Protein AF-A0AAW9E9I0-F1 (afdb_monomer_lite)

Structure (mmCIF, N/CA/C/O backbone):
data_AF-A0AAW9E9I0-F1
#
_entry.id   AF-A0AAW9E9I0-F1
#
loop_
_atom_site.group_PDB
_atom_site.id
_atom_site.type_symbol
_atom_site.label_atom_id
_atom_site.label_alt_id
_atom_site.label_comp_id
_atom_site.label_asym_id
_atom_site.label_entity_id
_atom_site.label_seq_id
_atom_site.pdbx_PDB_ins_code
_atom_site.Cartn_x
_atom_site.Cartn_y
_atom_site.Cartn_z
_atom_site.occupancy
_atom_site.B_iso_or_equiv
_atom_site.auth_seq_id
_atom_site.auth_comp_id
_atom_site.auth_asym_id
_atom_site.auth_atom_id
_atom_site.pdbx_PDB_model_num
ATOM 1 N N . MET A 1 1 ? -17.984 15.115 25.524 1.00 42.94 1 MET A N 1
ATOM 2 C CA . MET A 1 1 ? -17.025 14.080 25.055 1.00 42.94 1 MET A CA 1
ATOM 3 C C . MET A 1 1 ? -17.701 13.099 24.080 1.00 42.94 1 MET A C 1
ATOM 5 O O . MET A 1 1 ? -17.823 11.923 24.383 1.00 42.94 1 MET A O 1
ATOM 9 N N . GLN A 1 2 ? -18.184 13.565 22.917 1.00 43.06 2 GLN A N 1
ATOM 10 C CA . GLN A 1 2 ? -19.038 12.760 22.011 1.00 43.06 2 GLN A CA 1
ATOM 11 C C . GLN A 1 2 ? -18.653 12.828 20.513 1.00 43.06 2 GLN A C 1
ATOM 13 O O . GLN A 1 2 ? -19.417 12.375 19.670 1.00 43.06 2 GLN A O 1
ATOM 18 N N . LYS A 1 3 ? -17.472 13.352 20.147 1.00 38.34 3 LYS A N 1
ATOM 19 C CA . LYS A 1 3 ? -17.121 13.638 18.736 1.00 38.34 3 LYS A CA 1
ATOM 20 C C . LYS A 1 3 ? -15.997 12.796 18.101 1.00 38.34 3 LYS A C 1
ATOM 22 O O . LYS A 1 3 ? -15.530 13.156 17.034 1.00 38.34 3 LYS A O 1
ATOM 27 N N . LEU A 1 4 ? -15.614 11.643 18.663 1.00 47.81 4 LEU A N 1
ATOM 28 C CA . LEU A 1 4 ? -14.710 10.683 17.986 1.00 47.81 4 LEU A CA 1
ATOM 29 C C . LEU A 1 4 ? -15.389 9.333 17.711 1.00 47.81 4 LEU A C 1
ATOM 31 O O . LEU A 1 4 ? -14.883 8.266 18.039 1.00 47.81 4 LEU A O 1
ATOM 35 N N . LYS A 1 5 ? -16.582 9.383 17.118 1.00 44.41 5 LYS A N 1
ATOM 36 C CA . LYS A 1 5 ? -17.330 8.197 16.670 1.00 44.41 5 LYS A CA 1
ATOM 37 C C . LYS A 1 5 ? -17.484 8.174 15.146 1.00 44.41 5 LYS A C 1
ATOM 39 O O . LYS A 1 5 ? -18.465 7.650 14.631 1.00 44.41 5 LYS A O 1
ATOM 44 N N . PHE A 1 6 ? -16.553 8.801 14.431 1.00 41.81 6 PHE A N 1
ATOM 45 C CA . PHE A 1 6 ? -16.601 8.887 12.979 1.00 41.81 6 PHE A CA 1
ATOM 46 C C . PHE A 1 6 ? -15.918 7.640 12.400 1.00 41.81 6 PHE A C 1
ATOM 48 O O . PHE A 1 6 ? -14.725 7.445 12.589 1.00 41.81 6 PHE A O 1
ATOM 55 N N . LEU A 1 7 ? -16.718 6.792 11.743 1.00 47.56 7 LEU A N 1
ATOM 56 C CA . LEU A 1 7 ? -16.306 5.682 10.869 1.00 47.56 7 LEU A CA 1
ATOM 57 C C . LEU A 1 7 ? -15.820 4.397 11.560 1.00 47.56 7 LEU A C 1
ATOM 59 O O . LEU A 1 7 ? -14.774 3.847 11.240 1.00 47.56 7 LEU A O 1
ATOM 63 N N . ARG A 1 8 ? -16.642 3.810 12.438 1.00 51.91 8 ARG A N 1
ATOM 64 C CA . ARG A 1 8 ? -16.478 2.388 12.797 1.00 51.91 8 ARG A CA 1
ATOM 65 C C . ARG A 1 8 ? -17.047 1.516 11.667 1.00 51.91 8 ARG A C 1
ATOM 67 O O . ARG A 1 8 ? -18.140 0.966 11.795 1.00 51.91 8 ARG A O 1
ATOM 74 N N . PHE A 1 9 ? -16.355 1.447 10.529 1.00 57.72 9 PHE A N 1
ATOM 75 C CA . PHE A 1 9 ? -16.701 0.495 9.472 1.00 57.72 9 PHE A CA 1
ATOM 76 C C . PHE A 1 9 ? -16.565 -0.941 9.997 1.00 57.72 9 PHE A C 1
ATOM 78 O O . PHE A 1 9 ? -15.760 -1.228 10.885 1.00 57.72 9 PHE A O 1
ATOM 85 N N . SER A 1 10 ? -17.372 -1.861 9.458 1.00 69.50 10 SER A N 1
ATOM 86 C CA . SER A 1 10 ? -17.182 -3.290 9.725 1.00 69.50 10 SER A CA 1
ATOM 87 C C . SER A 1 10 ? -15.761 -3.682 9.317 1.00 69.50 10 SER A C 1
ATOM 89 O O . SER A 1 10 ? -15.300 -3.261 8.254 1.00 69.50 10 SER A O 1
ATOM 91 N N . LYS A 1 11 ? -15.086 -4.501 10.135 1.00 70.06 11 LYS A N 1
ATOM 92 C CA . LYS A 1 11 ? -13.706 -4.970 9.893 1.00 70.06 11 LYS A CA 1
ATOM 93 C C . LYS A 1 11 ? -13.519 -5.523 8.478 1.00 70.06 11 LYS A C 1
ATOM 95 O O . LYS A 1 11 ? -12.464 -5.362 7.887 1.00 70.06 11 LYS A O 1
ATOM 100 N N . GLU A 1 12 ? -14.576 -6.119 7.935 1.00 78.31 12 GLU A N 1
ATOM 101 C CA . GLU A 1 12 ? -14.643 -6.637 6.570 1.00 78.31 12 GLU A CA 1
ATOM 102 C C . GLU A 1 12 ? -14.536 -5.557 5.488 1.00 78.31 12 GLU A C 1
ATOM 104 O O . GLU A 1 12 ? -13.805 -5.724 4.517 1.00 78.31 12 GLU A O 1
ATOM 109 N N . LYS A 1 13 ? -15.229 -4.427 5.663 1.00 82.00 13 LYS A N 1
ATOM 110 C CA . LYS A 1 13 ? -15.182 -3.311 4.708 1.00 82.00 13 LYS A CA 1
ATOM 111 C C . LYS A 1 13 ? -13.814 -2.636 4.727 1.00 82.00 13 LYS A C 1
ATOM 113 O O . LYS A 1 13 ? -13.299 -2.283 3.674 1.00 82.00 13 LYS A O 1
ATOM 118 N N . VAL A 1 14 ? -13.215 -2.512 5.914 1.00 79.25 14 VAL A N 1
ATOM 119 C CA . VAL A 1 14 ? -11.860 -1.970 6.081 1.00 79.25 14 VAL A CA 1
ATOM 120 C C . VAL A 1 14 ? -10.829 -2.899 5.443 1.00 79.25 14 VAL A C 1
ATOM 122 O O . VAL A 1 14 ? -10.009 -2.436 4.659 1.00 79.25 14 VAL A O 1
ATOM 125 N N . SER A 1 15 ? -10.898 -4.212 5.691 1.00 81.31 15 SER A N 1
ATOM 126 C CA . SER A 1 15 ? -9.963 -5.164 5.078 1.00 81.31 15 SER A CA 1
ATOM 127 C C . SER A 1 15 ? -10.083 -5.204 3.555 1.00 81.31 15 SER A C 1
ATOM 129 O O . SER A 1 15 ? -9.066 -5.298 2.879 1.00 81.31 15 SER A O 1
ATOM 131 N N . LEU A 1 16 ? -11.298 -5.096 3.006 1.00 84.62 16 LEU A N 1
ATOM 132 C CA . LEU A 1 16 ? -11.510 -5.043 1.557 1.00 84.62 16 LEU A CA 1
ATOM 133 C C . LEU A 1 16 ? -10.953 -3.745 0.959 1.00 84.62 16 LEU A C 1
ATOM 135 O O . LEU A 1 16 ? -10.247 -3.793 -0.044 1.00 84.62 16 LEU A O 1
ATOM 139 N N . PHE A 1 17 ? -11.195 -2.601 1.605 1.00 86.31 17 PHE A N 1
ATOM 140 C CA . PHE A 1 17 ? -10.640 -1.320 1.168 1.00 86.31 17 PHE A CA 1
ATOM 141 C C . PHE A 1 17 ? -9.105 -1.326 1.172 1.00 86.31 17 PHE A C 1
ATOM 143 O O . PHE A 1 17 ? -8.495 -0.962 0.169 1.00 86.31 17 PHE A O 1
ATOM 150 N N . LEU A 1 18 ? -8.474 -1.797 2.257 1.00 83.38 18 LEU A N 1
ATOM 151 C CA . LEU A 1 18 ? -7.014 -1.910 2.318 1.00 83.38 18 LEU A CA 1
ATOM 152 C C . LEU A 1 18 ? -6.463 -2.905 1.293 1.00 83.38 18 LEU A C 1
ATOM 154 O O . LEU A 1 18 ? -5.420 -2.634 0.711 1.00 83.38 18 LEU A O 1
ATOM 158 N N . ALA A 1 19 ? -7.146 -4.024 1.048 1.00 85.75 19 ALA A N 1
ATOM 159 C CA . ALA A 1 19 ? -6.712 -5.003 0.055 1.00 85.75 19 ALA A CA 1
ATOM 160 C C . ALA A 1 19 ? -6.726 -4.431 -1.366 1.00 85.75 19 ALA A C 1
ATOM 162 O O . ALA A 1 19 ? -5.776 -4.629 -2.115 1.00 85.75 19 ALA A O 1
ATOM 163 N N . VAL A 1 20 ? -7.757 -3.666 -1.732 1.00 87.00 20 VAL A N 1
ATOM 164 C CA . VAL A 1 20 ? -7.796 -2.978 -3.032 1.00 87.00 20 VAL A CA 1
ATOM 165 C C . VAL A 1 20 ? -6.739 -1.874 -3.091 1.00 87.00 20 VAL A C 1
ATOM 167 O O . VAL A 1 20 ? -6.052 -1.731 -4.098 1.00 87.00 20 VAL A O 1
ATOM 170 N N . TYR A 1 21 ? -6.555 -1.115 -2.011 1.00 85.75 21 TYR A N 1
ATOM 171 C CA . TYR A 1 21 ? -5.576 -0.031 -1.975 1.00 85.75 21 TYR A CA 1
ATOM 172 C C . TYR A 1 21 ? -4.127 -0.534 -2.087 1.00 85.75 21 TYR A C 1
ATOM 174 O O . TYR A 1 21 ? -3.352 -0.047 -2.908 1.00 85.75 21 TYR A O 1
ATOM 182 N N . ILE A 1 22 ? -3.765 -1.545 -1.297 1.00 84.94 22 ILE A N 1
ATOM 183 C CA . ILE A 1 22 ? -2.431 -2.152 -1.322 1.00 84.94 22 ILE A CA 1
ATOM 184 C C . ILE A 1 22 ? -2.258 -2.995 -2.584 1.00 84.94 22 ILE A C 1
ATOM 186 O O . ILE A 1 22 ? -1.271 -2.847 -3.300 1.00 84.94 22 ILE A O 1
ATOM 190 N N . GLY A 1 23 ? -3.221 -3.865 -2.878 1.00 81.00 23 GLY A N 1
ATOM 191 C CA . GLY A 1 23 ? -3.145 -4.815 -3.982 1.00 81.00 23 GLY A CA 1
ATOM 192 C C . GLY A 1 23 ? -3.200 -4.169 -5.363 1.00 81.00 23 GLY A C 1
ATOM 193 O O . GLY A 1 23 ? -2.567 -4.686 -6.268 1.00 81.00 23 GLY A O 1
ATOM 194 N N . LEU A 1 24 ? -3.901 -3.045 -5.541 1.00 83.62 24 LEU A N 1
ATOM 195 C CA . LEU A 1 24 ? -4.025 -2.387 -6.847 1.00 83.62 24 LEU A CA 1
ATOM 196 C C . LEU A 1 24 ? -3.201 -1.100 -6.912 1.00 83.62 24 LEU A C 1
ATOM 198 O O . LEU A 1 24 ? -2.300 -0.989 -7.736 1.00 83.62 24 LEU A O 1
ATOM 202 N N . PHE A 1 25 ? -3.496 -0.129 -6.044 1.00 82.31 25 PHE A N 1
ATOM 203 C CA . PHE A 1 25 ? -2.929 1.221 -6.151 1.00 82.31 25 PHE A CA 1
ATOM 204 C C . PHE A 1 25 ? -1.426 1.252 -5.869 1.00 82.31 25 PHE A C 1
ATOM 206 O O . PHE A 1 25 ? -0.661 1.796 -6.660 1.00 82.31 25 PHE A O 1
ATOM 213 N N . LEU A 1 26 ? -0.993 0.650 -4.759 1.00 81.19 26 LEU A N 1
ATOM 214 C CA . LEU A 1 26 ? 0.415 0.679 -4.347 1.00 81.19 26 LEU A CA 1
ATOM 215 C C . LEU A 1 26 ? 1.317 -0.192 -5.231 1.00 81.19 26 LEU A C 1
ATOM 217 O O . LEU A 1 26 ? 2.490 0.132 -5.413 1.00 81.19 26 LEU A O 1
ATOM 221 N N . ASN A 1 27 ? 0.767 -1.264 -5.802 1.00 83.94 27 ASN A N 1
ATOM 222 C CA . ASN A 1 27 ? 1.488 -2.184 -6.683 1.00 83.94 27 ASN A CA 1
ATOM 223 C C . ASN A 1 27 ? 1.388 -1.822 -8.173 1.00 83.94 27 ASN A C 1
ATOM 225 O O . ASN A 1 27 ? 1.960 -2.525 -9.004 1.00 83.94 27 ASN A O 1
ATOM 229 N N . LEU A 1 28 ? 0.730 -0.714 -8.533 1.00 80.88 28 LEU A N 1
ATOM 230 C CA . LEU A 1 28 ? 0.541 -0.324 -9.932 1.00 80.88 28 LEU A CA 1
ATOM 231 C C . LEU A 1 28 ? 1.870 -0.199 -10.693 1.00 80.88 28 LEU A C 1
ATOM 233 O O . LEU A 1 28 ? 1.983 -0.674 -11.821 1.00 80.88 28 LEU A O 1
ATOM 237 N N . SER A 1 29 ? 2.893 0.366 -10.047 1.00 78.94 29 SER A N 1
ATOM 238 C CA . SER A 1 29 ? 4.229 0.499 -10.638 1.00 78.94 29 SER A CA 1
ATOM 239 C C . SER A 1 29 ? 4.880 -0.849 -10.951 1.00 78.94 29 SER A C 1
ATOM 241 O O . SER A 1 29 ? 5.592 -0.970 -11.943 1.00 78.94 29 SER A O 1
ATOM 243 N N . VAL A 1 30 ? 4.609 -1.883 -10.147 1.00 80.31 30 VAL A N 1
ATOM 244 C CA . VAL A 1 30 ? 5.121 -3.240 -10.390 1.00 80.31 30 VAL A CA 1
ATOM 245 C C . VAL A 1 30 ? 4.479 -3.827 -11.645 1.00 80.31 30 VAL A C 1
ATOM 247 O O . VAL A 1 30 ? 5.169 -4.446 -12.450 1.00 80.31 30 VAL A O 1
ATOM 250 N N . TYR A 1 31 ? 3.175 -3.612 -11.839 1.00 81.75 31 TYR A N 1
ATOM 251 C CA . TYR A 1 31 ? 2.463 -4.108 -13.020 1.00 81.75 31 TYR A CA 1
ATOM 252 C C . TYR A 1 31 ? 2.934 -3.423 -14.300 1.00 81.75 31 TYR A C 1
ATOM 254 O O . TYR A 1 31 ? 3.117 -4.091 -15.314 1.00 81.75 31 TYR A O 1
ATOM 262 N N . ILE A 1 32 ? 3.186 -2.113 -14.239 1.00 78.88 32 ILE A N 1
ATOM 263 C CA . ILE A 1 32 ? 3.719 -1.350 -15.373 1.00 78.88 32 ILE A CA 1
ATOM 264 C C . ILE A 1 32 ? 5.149 -1.796 -15.694 1.00 78.88 32 ILE A C 1
ATOM 266 O O . ILE A 1 32 ? 5.445 -2.060 -16.853 1.00 78.88 32 ILE A O 1
ATOM 270 N N . GLY A 1 33 ? 6.011 -1.954 -14.684 1.00 72.50 33 GLY A N 1
ATOM 271 C CA . GLY A 1 33 ? 7.391 -2.409 -14.888 1.00 72.50 33 GLY A CA 1
ATOM 272 C C . GLY A 1 33 ? 7.503 -3.851 -15.396 1.00 72.50 33 GLY A C 1
ATOM 273 O O . GLY A 1 33 ? 8.502 -4.219 -16.007 1.00 72.50 33 GLY A O 1
ATOM 274 N N . ARG A 1 34 ? 6.477 -4.680 -15.170 1.00 73.19 34 ARG A N 1
ATOM 275 C CA . ARG A 1 34 ? 6.414 -6.061 -15.677 1.00 73.19 34 ARG A CA 1
ATOM 276 C C . ARG A 1 34 ? 5.809 -6.170 -17.073 1.00 73.19 34 ARG A C 1
ATOM 278 O O . ARG A 1 34 ? 6.057 -7.174 -17.744 1.00 73.19 34 ARG A O 1
ATOM 285 N N . TYR A 1 35 ? 5.067 -5.157 -17.515 1.00 67.06 35 TYR A N 1
ATOM 286 C CA . TYR A 1 35 ? 4.499 -5.089 -18.857 1.00 67.06 35 TYR A CA 1
ATOM 287 C C . TYR A 1 35 ? 5.634 -5.061 -19.896 1.00 67.06 35 TYR A C 1
ATOM 289 O O . TYR A 1 35 ? 6.438 -4.133 -19.926 1.00 67.06 35 TYR A O 1
ATOM 297 N N . GLY A 1 36 ? 5.735 -6.098 -20.726 1.00 63.47 36 GLY A N 1
ATOM 298 C CA . GLY A 1 36 ? 6.770 -6.281 -21.747 1.00 63.47 36 GLY A CA 1
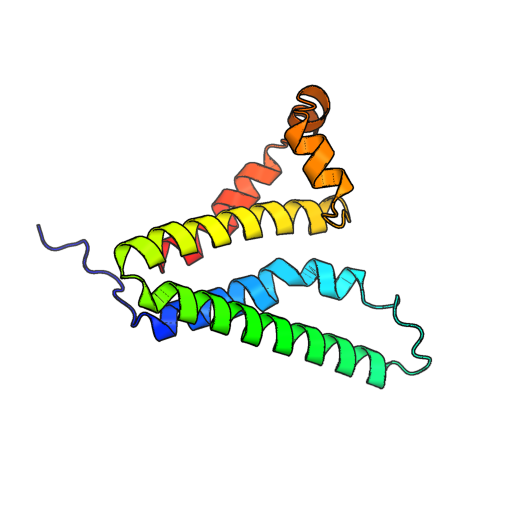ATOM 299 C C . GLY A 1 36 ? 7.907 -7.241 -21.371 1.00 63.47 36 GLY A C 1
ATOM 300 O O . GLY A 1 36 ? 8.756 -7.525 -22.213 1.00 63.47 36 GLY A O 1
ATOM 301 N N . THR A 1 37 ? 7.950 -7.761 -20.137 1.00 66.56 37 THR A N 1
ATOM 302 C CA . THR A 1 37 ? 8.984 -8.735 -19.707 1.00 66.56 37 THR A CA 1
ATOM 303 C C . THR A 1 37 ? 8.563 -10.192 -19.888 1.00 66.56 37 THR A C 1
ATOM 305 O O . THR A 1 37 ? 9.391 -11.103 -19.811 1.00 66.56 37 THR A O 1
ATOM 308 N N . GLN A 1 38 ? 7.276 -10.440 -20.127 1.00 61.31 38 GLN A N 1
ATOM 309 C CA . GLN A 1 38 ? 6.758 -11.784 -20.343 1.00 61.31 38 GLN A CA 1
ATOM 310 C C . GLN A 1 38 ? 6.910 -12.144 -21.818 1.00 61.31 38 GLN A C 1
ATOM 312 O O . GLN A 1 38 ? 6.350 -11.474 -22.677 1.00 61.31 38 GLN A O 1
ATOM 317 N N . ASN A 1 39 ? 7.658 -13.220 -22.100 1.00 57.25 39 ASN A N 1
ATOM 318 C CA . ASN A 1 39 ? 7.926 -13.797 -23.431 1.00 57.25 39 ASN A CA 1
ATOM 319 C C . ASN A 1 39 ? 6.660 -14.380 -24.103 1.00 57.25 39 ASN A C 1
ATOM 321 O O . ASN A 1 39 ? 6.647 -15.504 -24.607 1.00 57.25 39 ASN A O 1
ATOM 325 N N . SER A 1 40 ? 5.569 -13.626 -24.095 1.00 60.12 40 SER A N 1
ATOM 326 C CA . SER A 1 40 ? 4.313 -13.939 -24.755 1.00 60.12 40 SER A CA 1
ATOM 327 C C . SER A 1 40 ? 4.297 -13.156 -26.062 1.00 60.12 40 SER A C 1
ATOM 329 O O . SER A 1 40 ? 4.160 -11.942 -26.058 1.00 60.12 40 SER A O 1
ATOM 331 N N . HIS A 1 41 ? 4.381 -13.831 -27.209 1.00 62.62 41 HIS A N 1
ATOM 332 C CA . HIS A 1 41 ? 4.272 -13.178 -28.525 1.00 62.62 41 HIS A CA 1
ATOM 333 C C . HIS A 1 41 ? 2.892 -12.535 -28.793 1.00 62.62 41 HIS A C 1
ATOM 335 O O . HIS A 1 41 ? 2.691 -11.922 -29.838 1.00 62.62 41 HIS A O 1
ATOM 341 N N . ASN A 1 42 ? 1.929 -12.693 -27.877 1.00 74.88 42 ASN A N 1
ATOM 342 C CA . ASN A 1 42 ? 0.554 -12.238 -28.024 1.00 74.88 42 ASN A CA 1
ATOM 343 C C . ASN A 1 42 ? 0.170 -11.273 -26.891 1.00 74.88 42 ASN A C 1
ATOM 345 O O . ASN A 1 42 ? 0.076 -11.678 -25.729 1.00 74.88 42 ASN A O 1
ATOM 349 N N . SER A 1 43 ? -0.123 -10.023 -27.253 1.00 75.06 43 SER A N 1
ATOM 350 C CA . SER A 1 43 ? -0.471 -8.935 -26.327 1.00 75.06 43 SER A CA 1
ATOM 351 C C . SER A 1 43 ? -1.724 -9.217 -25.490 1.00 75.06 43 SER A C 1
ATOM 353 O O . SER A 1 43 ? -1.833 -8.773 -24.348 1.00 75.06 43 SER A O 1
ATOM 355 N N . LEU A 1 44 ? -2.667 -10.005 -26.018 1.00 78.31 44 LEU A N 1
ATOM 356 C CA . LEU A 1 44 ? -3.885 -10.367 -25.288 1.00 78.31 44 LEU A CA 1
ATOM 357 C C . LEU A 1 44 ? 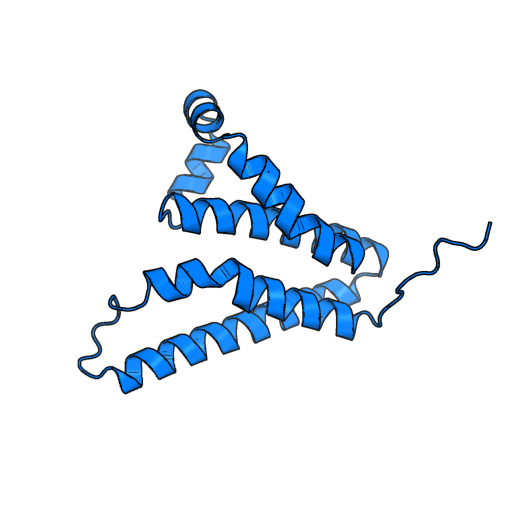-3.589 -11.274 -24.087 1.00 78.31 44 LEU A C 1
ATOM 359 O O . LEU A 1 44 ? -4.160 -11.082 -23.015 1.00 78.31 44 LEU A O 1
ATOM 363 N N . ILE A 1 45 ? -2.672 -12.231 -24.247 1.00 80.81 45 ILE A N 1
ATOM 364 C CA . ILE A 1 45 ? -2.316 -13.192 -23.193 1.00 80.81 45 ILE A CA 1
ATOM 365 C C . ILE A 1 45 ? -1.543 -12.488 -22.074 1.00 80.81 45 ILE A C 1
ATOM 367 O O . ILE A 1 45 ? -1.791 -12.752 -20.901 1.00 80.81 45 ILE A O 1
ATOM 371 N N . GLU A 1 46 ? -0.674 -11.544 -22.430 1.00 79.75 46 GLU A N 1
ATOM 372 C CA . GLU A 1 46 ? 0.068 -10.728 -21.469 1.00 79.75 46 GLU A CA 1
ATOM 373 C C . GLU A 1 46 ? -0.869 -9.857 -20.616 1.00 79.75 46 GLU A C 1
ATOM 375 O O . GLU A 1 46 ? -0.770 -9.840 -19.389 1.00 79.75 46 GLU A O 1
ATOM 380 N N . SER A 1 47 ? -1.867 -9.219 -21.239 1.00 79.12 47 SER A N 1
ATOM 381 C CA . SER A 1 47 ? -2.855 -8.425 -20.496 1.00 79.12 47 SER A CA 1
ATOM 382 C C . SER A 1 47 ? -3.697 -9.271 -19.526 1.00 79.12 47 SER A C 1
ATOM 384 O O . SER A 1 47 ? -3.955 -8.853 -18.396 1.00 79.12 47 SER A O 1
ATOM 386 N N . LEU A 1 48 ? -4.077 -10.491 -19.929 1.00 84.56 48 LEU A N 1
ATOM 387 C CA . LEU A 1 48 ? -4.776 -11.458 -19.078 1.00 84.56 48 LEU A CA 1
ATOM 388 C C . LEU A 1 48 ? -3.905 -11.934 -17.913 1.00 84.56 48 LEU A C 1
ATOM 390 O O . LEU A 1 48 ? -4.413 -12.089 -16.803 1.00 84.56 48 LEU A O 1
ATOM 394 N N . TYR A 1 49 ? -2.607 -12.138 -18.145 1.00 84.62 49 TYR A N 1
ATOM 395 C CA . TYR A 1 49 ? -1.674 -12.520 -17.091 1.00 84.62 49 TYR A CA 1
ATOM 396 C C . TYR A 1 49 ? -1.577 -11.429 -16.022 1.00 84.62 49 TYR A C 1
ATOM 398 O O . TYR A 1 49 ? -1.725 -11.715 -14.834 1.00 84.62 49 TYR A O 1
ATOM 406 N N . ILE A 1 50 ? -1.406 -10.171 -16.436 1.00 84.56 50 ILE A N 1
ATOM 407 C CA . ILE A 1 50 ? -1.307 -9.032 -15.513 1.00 84.56 50 ILE A CA 1
ATOM 408 C C . ILE A 1 50 ? -2.617 -8.842 -14.741 1.00 84.56 50 ILE A C 1
ATOM 410 O O . ILE A 1 50 ? -2.590 -8.641 -13.527 1.00 84.56 50 ILE A O 1
ATOM 414 N N . LEU A 1 51 ? -3.773 -8.978 -15.399 1.00 87.31 51 LEU A N 1
ATOM 415 C CA . LEU A 1 51 ? -5.072 -8.962 -14.714 1.00 87.31 51 LEU A CA 1
ATOM 416 C C . LEU A 1 51 ? -5.192 -10.087 -13.678 1.00 87.31 51 LEU A C 1
ATOM 418 O O . LEU A 1 51 ? -5.701 -9.858 -12.578 1.00 87.31 51 LEU A O 1
ATOM 422 N N . GLY A 1 52 ? -4.699 -11.284 -14.004 1.00 87.75 52 GLY A N 1
ATOM 423 C CA . GLY A 1 52 ? -4.603 -12.396 -13.062 1.00 87.75 52 GLY A CA 1
ATOM 424 C C . GLY A 1 52 ? -3.712 -12.063 -11.864 1.00 87.75 52 GLY A C 1
ATOM 425 O O . GLY A 1 52 ? -4.114 -12.285 -10.724 1.00 87.75 52 GLY A O 1
ATOM 426 N N . GLU A 1 53 ? -2.543 -11.467 -12.097 1.00 86.94 53 GLU A N 1
ATOM 427 C CA . GLU A 1 53 ? -1.606 -11.052 -11.046 1.00 86.94 53 GLU A CA 1
ATOM 428 C C . GLU A 1 53 ? -2.224 -9.993 -10.116 1.00 86.94 53 GLU A C 1
ATOM 430 O O . GLU A 1 53 ? -2.106 -10.099 -8.892 1.00 86.94 53 GLU A O 1
ATOM 435 N N . VAL A 1 54 ? -2.953 -9.016 -10.663 1.00 89.38 54 VAL A N 1
ATOM 436 C CA . VAL A 1 54 ? -3.710 -8.021 -9.881 1.00 89.38 54 VAL A CA 1
ATOM 437 C C . VAL A 1 54 ? -4.784 -8.705 -9.029 1.00 89.38 54 VAL A C 1
ATOM 439 O O . VAL A 1 54 ? -4.873 -8.458 -7.824 1.00 89.38 54 VAL A O 1
ATOM 442 N N . ALA A 1 55 ? -5.584 -9.596 -9.622 1.00 89.31 55 ALA A N 1
ATOM 443 C CA . ALA A 1 55 ? -6.658 -10.293 -8.914 1.00 89.31 55 ALA A CA 1
ATOM 444 C C . ALA A 1 55 ? -6.122 -11.174 -7.773 1.00 89.31 55 ALA A C 1
ATOM 446 O O . ALA A 1 55 ? -6.661 -11.145 -6.663 1.00 89.31 55 ALA A O 1
ATOM 447 N N . VAL A 1 56 ? -5.032 -11.907 -8.021 1.00 90.81 56 VAL A N 1
ATOM 448 C CA . VAL A 1 56 ? -4.356 -12.730 -7.010 1.00 90.81 56 VAL A CA 1
ATOM 449 C C . VAL A 1 56 ? -3.804 -11.858 -5.886 1.00 90.81 56 VAL A C 1
ATOM 451 O O . VAL A 1 56 ? -4.014 -12.184 -4.719 1.00 90.81 56 VAL A O 1
ATOM 454 N N . ASN A 1 57 ? -3.174 -10.724 -6.198 1.00 90.19 57 ASN A N 1
ATOM 455 C CA . ASN A 1 57 ? -2.638 -9.817 -5.181 1.00 90.19 57 ASN A CA 1
ATOM 456 C C . ASN A 1 57 ? -3.734 -9.209 -4.294 1.00 90.19 57 ASN A C 1
ATOM 458 O O . ASN A 1 57 ? -3.589 -9.173 -3.068 1.00 90.19 57 ASN A O 1
ATOM 462 N N . ILE A 1 58 ? -4.862 -8.784 -4.870 1.00 89.56 58 ILE A N 1
ATOM 463 C CA . ILE A 1 58 ? -6.008 -8.279 -4.095 1.00 89.56 58 ILE A CA 1
ATOM 464 C C . ILE A 1 58 ? -6.599 -9.394 -3.218 1.00 89.56 58 ILE A C 1
ATOM 466 O O . ILE A 1 58 ? -6.846 -9.185 -2.029 1.00 89.56 58 ILE A O 1
ATOM 470 N N . ALA A 1 59 ? -6.795 -10.596 -3.768 1.00 88.75 59 ALA A N 1
ATOM 471 C CA . ALA A 1 59 ? -7.339 -11.724 -3.013 1.00 88.75 59 ALA A CA 1
ATOM 472 C C . ALA A 1 59 ? -6.408 -12.152 -1.866 1.00 88.75 59 ALA A C 1
ATOM 474 O O . ALA A 1 59 ? -6.863 -12.391 -0.746 1.00 88.75 59 ALA A O 1
ATOM 475 N N . PHE A 1 60 ? -5.101 -12.199 -2.124 1.00 91.38 60 PHE A N 1
ATOM 476 C CA . PHE A 1 60 ? -4.092 -12.585 -1.145 1.00 91.38 60 PHE A CA 1
ATOM 477 C C . PHE A 1 60 ? -3.957 -11.553 -0.021 1.00 91.38 60 PHE A C 1
ATOM 479 O O . PHE A 1 60 ? -3.974 -11.914 1.157 1.00 91.38 60 PHE A O 1
ATOM 486 N N . THR A 1 61 ? -3.907 -10.260 -0.354 1.00 89.56 61 THR A N 1
ATOM 487 C CA . THR A 1 61 ? -3.875 -9.185 0.654 1.00 89.56 61 THR A CA 1
ATOM 488 C C . THR A 1 61 ? -5.147 -9.165 1.502 1.00 89.56 61 THR A C 1
ATOM 490 O O . THR A 1 61 ? -5.063 -9.048 2.728 1.00 89.56 61 THR A O 1
ATOM 493 N N . PHE A 1 62 ? -6.322 -9.370 0.896 1.00 89.00 62 PHE A N 1
ATOM 494 C CA . PHE A 1 62 ? -7.579 -9.517 1.633 1.00 89.00 62 PHE A CA 1
ATOM 495 C C . PHE A 1 62 ? -7.547 -10.715 2.585 1.00 89.00 62 PHE A C 1
ATOM 497 O O . PHE A 1 62 ? -7.916 -10.583 3.755 1.00 89.00 62 PHE A O 1
ATOM 504 N N . PHE A 1 63 ? -7.076 -11.867 2.108 1.00 89.88 63 PHE A N 1
ATOM 505 C CA . PHE A 1 63 ? -6.956 -13.081 2.908 1.00 89.88 63 PHE A CA 1
ATOM 506 C C . PHE A 1 63 ? -6.037 -12.880 4.123 1.00 89.88 63 PHE A C 1
ATOM 508 O O . PHE A 1 63 ? -6.435 -13.194 5.247 1.00 89.88 63 PHE A O 1
ATOM 515 N N . LEU A 1 64 ? -4.859 -12.275 3.937 1.00 89.31 64 LEU A N 1
ATOM 516 C CA . LEU A 1 64 ? -3.929 -11.975 5.032 1.00 89.31 64 LEU A CA 1
ATOM 517 C C . LEU A 1 64 ? -4.533 -11.015 6.064 1.00 89.31 64 LEU A C 1
ATOM 519 O O . LEU A 1 64 ? -4.500 -11.290 7.266 1.00 89.31 64 LEU A O 1
ATOM 523 N N . LEU A 1 65 ? -5.142 -9.914 5.614 1.00 87.06 65 LEU A N 1
ATOM 524 C CA . LEU A 1 65 ? -5.808 -8.964 6.512 1.00 87.06 65 LEU A CA 1
ATOM 525 C C . LEU A 1 65 ? -6.965 -9.625 7.269 1.00 87.06 65 LEU A C 1
ATOM 527 O O . LEU A 1 65 ? -7.194 -9.328 8.446 1.00 87.06 65 LEU A O 1
ATOM 531 N N . ARG A 1 66 ? -7.676 -10.558 6.627 1.00 85.62 66 ARG A N 1
ATOM 532 C CA . ARG A 1 66 ? -8.754 -11.311 7.265 1.00 85.62 66 ARG A CA 1
ATOM 533 C C . ARG A 1 66 ? -8.232 -12.258 8.339 1.00 85.62 66 ARG A C 1
ATOM 535 O O . ARG A 1 66 ? -8.835 -12.303 9.409 1.00 85.62 66 ARG A O 1
ATOM 542 N N . LEU A 1 67 ? -7.114 -12.946 8.100 1.00 87.19 67 LEU A N 1
ATOM 543 C CA . LEU A 1 67 ? -6.452 -13.768 9.118 1.00 87.19 67 LEU A CA 1
ATOM 544 C C . LEU A 1 67 ? -6.059 -12.928 10.342 1.00 87.19 67 LEU A C 1
ATOM 546 O O . LEU A 1 67 ? -6.390 -13.283 11.473 1.00 87.19 67 LEU A O 1
ATOM 550 N N . ILE A 1 68 ? -5.450 -11.761 10.120 1.00 85.69 68 ILE A N 1
ATOM 551 C CA . ILE A 1 68 ? -5.042 -10.843 11.197 1.00 85.69 68 ILE A CA 1
ATOM 552 C C . ILE A 1 68 ? -6.261 -10.319 11.974 1.00 85.69 68 ILE A C 1
ATOM 554 O O . ILE A 1 68 ? -6.208 -10.151 13.196 1.00 85.69 68 ILE A O 1
ATOM 558 N N . SER A 1 69 ? -7.395 -10.112 11.296 1.00 81.94 69 SER A N 1
ATOM 559 C CA . SER A 1 69 ? -8.637 -9.640 11.918 1.00 81.94 69 SER A CA 1
ATOM 560 C C . SER A 1 69 ? -9.202 -10.594 12.987 1.00 81.94 69 SER A C 1
ATOM 562 O O . SER A 1 69 ? -10.014 -10.143 13.809 1.00 81.94 69 SER A O 1
ATOM 564 N N . PHE A 1 70 ? -8.813 -11.875 13.005 1.00 82.06 70 PHE A N 1
ATOM 565 C CA . PHE A 1 70 ? -9.236 -12.827 14.041 1.00 82.06 70 PHE A CA 1
ATOM 566 C C . PHE A 1 70 ? -8.518 -12.620 15.380 1.00 82.06 70 PHE A C 1
ATOM 568 O O . PHE A 1 70 ? -9.088 -12.932 16.421 1.00 82.06 70 PHE A O 1
ATOM 575 N N . CYS A 1 71 ? -7.319 -12.028 15.383 1.00 80.69 71 CYS A N 1
ATOM 576 C CA . CYS A 1 71 ? -6.495 -11.895 16.588 1.00 80.69 71 CYS A CA 1
ATOM 577 C C . CYS A 1 71 ? -6.999 -10.814 17.571 1.00 80.69 71 CYS A C 1
ATOM 579 O O . CYS A 1 71 ? -6.570 -10.761 18.719 1.00 80.69 71 CYS A O 1
ATOM 581 N N . GLY A 1 72 ? -7.910 -9.936 17.132 1.00 80.31 72 GLY A N 1
ATOM 582 C CA . GLY A 1 72 ? -8.508 -8.878 17.952 1.00 80.31 72 GLY A CA 1
ATOM 583 C C . GLY A 1 72 ? -8.581 -7.529 17.233 1.00 80.31 72 GLY A C 1
ATOM 584 O O . GLY A 1 72 ? -7.920 -7.305 16.224 1.00 80.31 72 GLY A O 1
ATOM 585 N N . THR A 1 73 ? -9.405 -6.600 17.733 1.00 77.56 73 THR A N 1
ATOM 586 C CA . THR A 1 73 ? -9.577 -5.269 17.109 1.00 77.56 73 THR A CA 1
ATOM 587 C C . THR A 1 73 ? -8.320 -4.415 17.199 1.00 77.56 73 THR A C 1
ATOM 589 O O . THR A 1 73 ? -7.943 -3.801 16.213 1.00 77.56 73 THR A O 1
ATOM 592 N N . LEU A 1 74 ? -7.684 -4.350 18.372 1.00 78.44 74 LEU A N 1
ATOM 593 C CA . LEU A 1 74 ? -6.547 -3.456 18.604 1.00 78.44 74 LEU A CA 1
ATOM 594 C C . LEU A 1 74 ? -5.289 -3.959 17.887 1.00 78.44 74 LEU A C 1
ATOM 596 O O . LEU A 1 74 ? -4.613 -3.180 17.224 1.00 78.44 74 LEU A O 1
ATOM 600 N N . PHE A 1 75 ? -5.052 -5.272 17.936 1.00 82.25 75 PHE A N 1
ATOM 601 C CA . PHE A 1 75 ? -3.984 -5.921 17.180 1.00 82.25 75 PHE A CA 1
ATOM 602 C C . PHE A 1 75 ? -4.147 -5.705 15.671 1.00 82.25 75 PHE A C 1
ATOM 604 O O . PHE A 1 75 ? -3.204 -5.282 15.011 1.00 82.25 75 PHE A O 1
ATOM 611 N N . PHE A 1 76 ? -5.363 -5.895 15.140 1.00 84.44 76 PHE A N 1
ATOM 612 C CA . PHE A 1 76 ? -5.645 -5.640 13.729 1.00 84.44 76 PHE A CA 1
ATOM 613 C C . PHE A 1 76 ? -5.311 -4.205 13.320 1.00 84.44 76 PHE A C 1
ATOM 615 O O . PHE A 1 76 ? -4.660 -4.020 12.300 1.00 84.44 76 PHE A O 1
ATOM 622 N N . LYS A 1 77 ? -5.696 -3.199 14.119 1.00 82.12 77 LYS A N 1
ATOM 623 C CA . LYS A 1 77 ? -5.386 -1.794 13.811 1.00 82.12 77 LYS A CA 1
ATOM 624 C C . LYS A 1 77 ? -3.884 -1.546 13.719 1.00 82.12 77 LYS A C 1
ATOM 626 O O . LYS A 1 77 ? -3.423 -1.020 12.715 1.00 82.12 77 LYS A O 1
ATOM 631 N N . ILE A 1 78 ? -3.131 -1.956 14.742 1.00 85.31 78 ILE A N 1
ATOM 632 C CA . ILE A 1 78 ? -1.681 -1.727 14.801 1.00 85.31 78 ILE A CA 1
ATOM 633 C C . ILE A 1 78 ? -0.987 -2.402 13.616 1.00 85.31 78 ILE A C 1
ATOM 635 O O . ILE A 1 78 ? -0.210 -1.766 12.908 1.00 85.31 78 ILE A O 1
ATOM 639 N N . VAL A 1 79 ? -1.302 -3.675 13.371 1.00 86.50 79 VAL A N 1
ATOM 640 C CA . VAL A 1 79 ? -0.667 -4.447 12.301 1.00 86.50 79 VAL A CA 1
ATOM 641 C C . VAL A 1 79 ? -1.078 -3.929 10.922 1.00 86.50 79 VAL A C 1
ATOM 643 O O . VAL A 1 79 ? -0.220 -3.787 10.057 1.00 86.50 79 VAL A O 1
ATOM 646 N N . ALA A 1 80 ? -2.350 -3.586 10.708 1.00 85.31 80 ALA A N 1
ATOM 647 C CA . ALA A 1 80 ? -2.814 -3.038 9.435 1.00 85.31 80 ALA A CA 1
ATOM 648 C C . ALA A 1 80 ? -2.163 -1.682 9.125 1.00 85.31 80 ALA A C 1
ATOM 650 O O . ALA A 1 80 ? -1.689 -1.489 8.007 1.00 85.31 80 ALA A O 1
ATOM 651 N N . SER A 1 81 ? -2.072 -0.773 10.103 1.00 85.06 81 SER A N 1
ATOM 652 C CA . SER A 1 81 ? -1.356 0.499 9.933 1.00 85.06 81 SER A CA 1
ATOM 653 C C . SER A 1 81 ? 0.130 0.283 9.641 1.00 85.06 81 SER A C 1
ATOM 655 O O . SER A 1 81 ? 0.695 0.978 8.800 1.00 85.06 81 SER A O 1
ATOM 657 N N . PHE A 1 82 ? 0.762 -0.696 10.292 1.00 86.88 82 PHE A N 1
ATOM 658 C CA . PHE A 1 82 ? 2.169 -1.017 10.060 1.00 86.88 82 PHE A CA 1
ATOM 659 C C . PHE A 1 82 ? 2.414 -1.574 8.650 1.00 86.88 82 PHE A C 1
ATOM 661 O O . PHE A 1 82 ? 3.292 -1.086 7.941 1.00 86.88 82 PHE A O 1
ATOM 668 N N . ILE A 1 83 ? 1.592 -2.533 8.206 1.00 87.50 83 ILE A N 1
ATOM 669 C CA . ILE A 1 83 ? 1.649 -3.095 6.846 1.00 87.50 83 ILE A CA 1
ATOM 670 C C . ILE A 1 83 ? 1.426 -2.000 5.801 1.00 87.50 83 ILE A C 1
ATOM 672 O O . ILE A 1 83 ? 2.153 -1.941 4.812 1.00 87.50 83 ILE A O 1
ATOM 676 N N . LEU A 1 84 ? 0.445 -1.123 6.023 1.00 87.06 84 LEU A N 1
ATOM 677 C CA . LEU A 1 84 ? 0.152 0.014 5.152 1.00 87.06 84 LEU A CA 1
ATOM 678 C C . LEU A 1 84 ? 1.380 0.922 5.023 1.00 87.06 84 LEU A C 1
ATOM 680 O O . LEU A 1 84 ? 1.805 1.192 3.903 1.00 87.06 84 LEU A O 1
ATOM 684 N N . LEU A 1 85 ? 1.973 1.357 6.139 1.00 86.06 85 LEU A N 1
ATOM 685 C CA . LEU A 1 85 ? 3.140 2.244 6.117 1.00 86.06 85 LEU A CA 1
ATOM 686 C C . LEU A 1 85 ? 4.314 1.616 5.364 1.00 86.06 85 LEU A C 1
ATOM 688 O O . LEU A 1 85 ? 4.878 2.262 4.484 1.00 86.06 85 LEU A O 1
ATOM 692 N N . ILE A 1 86 ? 4.630 0.348 5.642 1.00 85.44 86 ILE A N 1
ATOM 693 C CA . ILE A 1 86 ? 5.680 -0.377 4.912 1.00 85.44 86 ILE A CA 1
ATOM 694 C C . ILE A 1 86 ? 5.351 -0.452 3.419 1.00 85.44 86 ILE A C 1
ATOM 696 O O . ILE A 1 86 ? 6.231 -0.225 2.595 1.00 85.44 86 ILE A O 1
ATOM 700 N N . SER A 1 87 ? 4.095 -0.723 3.063 1.00 85.44 87 SER A N 1
ATOM 701 C CA . SER A 1 87 ? 3.667 -0.834 1.663 1.00 85.44 87 SER A CA 1
ATOM 702 C C . SER A 1 87 ? 3.773 0.500 0.919 1.00 85.44 87 SER A C 1
ATOM 704 O O . SER A 1 87 ? 4.190 0.522 -0.236 1.00 85.44 87 SER A O 1
ATOM 706 N N . VAL A 1 88 ? 3.450 1.619 1.575 1.00 85.62 88 VAL A N 1
ATOM 707 C CA . VAL A 1 88 ? 3.615 2.972 1.013 1.00 85.62 88 VAL A CA 1
ATOM 708 C C . VAL A 1 88 ? 5.090 3.306 0.813 1.00 85.62 88 VAL A C 1
ATOM 710 O O . VAL A 1 88 ? 5.461 3.784 -0.260 1.00 85.62 88 VAL A O 1
ATOM 713 N N . CYS A 1 89 ? 5.936 3.008 1.802 1.00 81.44 89 CYS A N 1
ATOM 714 C CA . CYS A 1 89 ? 7.382 3.173 1.670 1.00 81.44 89 CYS A CA 1
ATOM 715 C C . CYS A 1 89 ? 7.930 2.329 0.512 1.00 81.44 89 CYS A C 1
ATOM 717 O O . CYS A 1 89 ? 8.639 2.850 -0.345 1.00 81.44 89 CYS A O 1
ATOM 719 N N . ALA A 1 90 ? 7.565 1.048 0.445 1.00 81.44 90 ALA A N 1
ATOM 720 C CA . ALA A 1 90 ? 8.003 0.140 -0.611 1.00 81.44 90 ALA A CA 1
ATOM 721 C C . ALA A 1 90 ? 7.554 0.613 -2.004 1.00 81.44 90 ALA A C 1
ATOM 723 O O . ALA A 1 90 ? 8.354 0.617 -2.935 1.00 81.44 90 ALA A O 1
ATOM 724 N N . SER A 1 91 ? 6.307 1.073 -2.136 1.00 84.00 91 SER A N 1
ATOM 725 C CA . SER A 1 91 ? 5.762 1.595 -3.394 1.00 84.00 91 SER A CA 1
ATOM 726 C C . SER A 1 91 ? 6.539 2.809 -3.910 1.00 84.00 91 SER A C 1
ATOM 728 O O . SER A 1 91 ? 6.804 2.890 -5.109 1.00 84.00 91 SER A O 1
ATOM 730 N N . TYR A 1 92 ? 6.978 3.712 -3.025 1.00 82.81 92 TYR A N 1
ATOM 731 C CA . TYR A 1 92 ? 7.848 4.826 -3.414 1.00 82.81 92 TYR A CA 1
ATOM 732 C C . TYR A 1 92 ? 9.171 4.326 -4.005 1.00 82.81 92 TYR A C 1
ATOM 734 O O . TYR A 1 92 ? 9.557 4.740 -5.096 1.00 82.81 92 TYR A O 1
ATOM 742 N N . TYR A 1 93 ? 9.844 3.397 -3.317 1.00 78.12 93 TYR A N 1
ATOM 743 C CA . TYR A 1 93 ? 11.130 2.880 -3.786 1.00 78.12 93 TYR A CA 1
ATOM 744 C C . TYR A 1 93 ? 11.018 2.158 -5.129 1.00 78.12 93 TYR A C 1
ATOM 746 O O . TYR A 1 93 ? 11.847 2.368 -6.010 1.00 78.12 93 TYR A O 1
ATOM 754 N N . ILE A 1 94 ? 9.964 1.367 -5.311 1.00 81.75 94 ILE A N 1
ATOM 755 C CA . ILE A 1 94 ? 9.708 0.672 -6.574 1.00 81.75 94 ILE A CA 1
ATOM 756 C C . ILE A 1 94 ? 9.400 1.673 -7.696 1.00 81.75 94 ILE A C 1
ATOM 758 O O . ILE A 1 94 ? 9.891 1.493 -8.801 1.00 81.75 94 ILE A O 1
ATOM 762 N N . SER A 1 95 ? 8.624 2.728 -7.424 1.00 79.81 95 SER A N 1
ATOM 763 C CA . SER A 1 95 ? 8.163 3.656 -8.471 1.00 79.81 95 SER A CA 1
ATOM 764 C C . SER A 1 95 ? 9.214 4.663 -8.925 1.00 79.81 95 SER A C 1
ATOM 766 O O . SER A 1 95 ? 9.175 5.102 -10.069 1.00 79.81 95 SER A O 1
ATOM 768 N N . PHE A 1 96 ? 10.115 5.080 -8.033 1.00 74.75 96 PHE A N 1
ATOM 769 C CA . PHE A 1 96 ? 11.106 6.118 -8.342 1.00 74.75 96 PHE A CA 1
ATOM 770 C C . PHE A 1 96 ? 12.504 5.573 -8.619 1.00 74.75 96 PHE A C 1
ATOM 772 O O . PHE A 1 96 ? 13.279 6.244 -9.296 1.00 74.75 96 PHE A O 1
ATOM 779 N N . PHE A 1 97 ? 12.836 4.391 -8.097 1.00 72.00 97 PHE A N 1
ATOM 780 C CA . PHE A 1 97 ? 14.158 3.794 -8.283 1.00 72.00 97 PHE A CA 1
ATOM 781 C C . PHE A 1 97 ? 14.125 2.527 -9.148 1.00 72.00 97 PHE A C 1
ATOM 783 O O . PHE A 1 97 ? 15.183 1.954 -9.385 1.00 72.00 97 PHE A O 1
ATOM 790 N N . ASP A 1 98 ? 12.944 2.069 -9.596 1.00 71.50 98 ASP A N 1
ATOM 791 C CA . ASP A 1 98 ? 12.760 0.806 -10.337 1.00 71.50 98 ASP A CA 1
ATOM 792 C C . ASP A 1 98 ? 13.420 -0.401 -9.637 1.00 71.50 98 ASP A C 1
ATOM 794 O O . ASP A 1 98 ? 13.858 -1.380 -10.246 1.00 71.50 98 ASP A O 1
ATOM 798 N N . VAL A 1 99 ? 13.504 -0.333 -8.306 1.00 70.56 99 VAL A N 1
ATOM 799 C CA . VAL A 1 99 ? 14.192 -1.323 -7.484 1.00 70.56 99 VAL A CA 1
ATOM 800 C C . VAL A 1 99 ? 13.225 -2.426 -7.074 1.00 70.56 99 VAL A C 1
ATOM 802 O O . VAL A 1 99 ? 12.223 -2.189 -6.399 1.00 70.56 99 VAL A O 1
ATOM 805 N N . VAL A 1 100 ? 13.579 -3.672 -7.389 1.00 74.75 100 VAL A N 1
ATOM 806 C CA . VAL A 1 100 ? 12.918 -4.849 -6.817 1.00 74.75 100 VAL A CA 1
ATOM 807 C C . VAL A 1 100 ? 13.531 -5.139 -5.449 1.00 74.75 100 VAL A C 1
ATOM 809 O O . VAL A 1 100 ? 14.710 -5.479 -5.341 1.00 74.75 100 VAL A O 1
ATOM 812 N N . ILE A 1 101 ? 12.726 -5.025 -4.390 1.00 76.19 101 ILE A N 1
ATOM 813 C CA . ILE A 1 101 ? 13.154 -5.298 -3.010 1.00 76.19 101 ILE A CA 1
ATOM 814 C C . ILE A 1 101 ? 13.386 -6.806 -2.838 1.00 76.19 101 ILE A C 1
ATOM 816 O O . ILE A 1 101 ? 12.476 -7.566 -2.512 1.00 76.19 101 ILE A O 1
ATOM 820 N N . GLY A 1 102 ? 14.618 -7.241 -3.106 1.00 77.69 102 GLY A N 1
ATOM 821 C CA . GLY A 1 102 ? 15.080 -8.617 -2.931 1.00 77.69 102 GLY A CA 1
ATOM 822 C C . GLY A 1 102 ? 15.879 -8.831 -1.643 1.00 77.69 102 GLY A C 1
ATOM 823 O O . GLY A 1 102 ? 16.137 -7.906 -0.873 1.00 77.69 102 GLY A O 1
ATOM 824 N N . TYR A 1 103 ? 16.341 -10.067 -1.441 1.00 75.31 103 TYR A N 1
ATOM 825 C CA . TYR A 1 103 ? 17.144 -10.461 -0.274 1.00 75.31 103 TYR A CA 1
ATOM 826 C C . TYR A 1 103 ? 18.398 -9.590 -0.073 1.00 75.31 103 TYR A C 1
ATOM 828 O O . TYR A 1 103 ? 18.713 -9.219 1.055 1.00 75.31 103 TYR A O 1
ATOM 836 N N . GLY A 1 104 ? 19.072 -9.198 -1.161 1.00 76.19 104 GLY A N 1
ATOM 837 C CA . GLY A 1 104 ? 20.272 -8.356 -1.097 1.00 76.19 104 GLY A CA 1
ATOM 838 C C . GLY A 1 104 ? 20.021 -6.973 -0.487 1.00 76.19 104 GLY A C 1
ATOM 839 O O . GLY A 1 104 ? 20.833 -6.498 0.304 1.00 76.19 104 GLY A O 1
ATOM 840 N N . ILE A 1 105 ? 18.866 -6.365 -0.778 1.00 79.00 105 ILE A N 1
ATOM 841 C CA . ILE A 1 105 ? 18.489 -5.056 -0.220 1.00 79.00 105 ILE A CA 1
ATOM 842 C C . ILE A 1 105 ? 18.204 -5.188 1.273 1.00 79.00 105 ILE A C 1
ATOM 844 O O . ILE A 1 105 ? 18.660 -4.367 2.063 1.00 79.00 105 ILE A O 1
ATOM 848 N N . ILE A 1 106 ? 17.541 -6.273 1.683 1.00 81.19 106 ILE A N 1
ATOM 849 C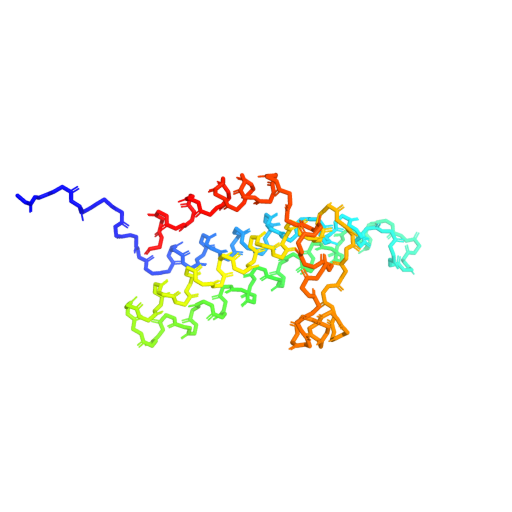 CA . ILE A 1 106 ? 17.255 -6.543 3.097 1.00 81.19 106 ILE A CA 1
ATOM 850 C C . ILE A 1 106 ? 18.558 -6.697 3.893 1.00 81.19 106 ILE A C 1
ATOM 852 O O . ILE A 1 106 ? 18.709 -6.051 4.928 1.00 81.19 106 ILE A O 1
ATOM 856 N N . ILE A 1 107 ? 19.529 -7.482 3.410 1.00 81.88 107 ILE A N 1
ATOM 857 C CA . ILE A 1 107 ? 20.819 -7.630 4.107 1.00 81.88 107 ILE A CA 1
ATOM 858 C C . ILE A 1 107 ? 21.547 -6.291 4.208 1.00 81.88 107 ILE A C 1
ATOM 860 O O . ILE A 1 107 ? 22.006 -5.946 5.291 1.00 81.88 107 ILE A O 1
ATOM 864 N N . SER A 1 108 ? 21.615 -5.530 3.113 1.00 76.69 108 SER A N 1
ATOM 865 C CA . SER A 1 108 ? 22.283 -4.224 3.096 1.00 76.69 108 SER A CA 1
ATOM 866 C C . SER A 1 108 ? 21.655 -3.249 4.104 1.00 76.69 108 SER A C 1
ATOM 868 O O . SER A 1 108 ? 22.371 -2.575 4.851 1.00 76.69 108 SER A O 1
ATOM 870 N N . THR A 1 109 ? 20.320 -3.249 4.219 1.00 74.75 109 THR A N 1
ATOM 871 C CA . THR A 1 109 ? 19.621 -2.448 5.238 1.00 74.75 109 THR A CA 1
ATOM 872 C C . THR A 1 109 ? 19.877 -2.941 6.666 1.00 74.75 109 THR A C 1
ATOM 874 O O . THR A 1 109 ? 20.017 -2.119 7.568 1.00 74.75 109 THR A O 1
ATOM 877 N N . LEU A 1 110 ? 20.009 -4.254 6.892 1.00 81.69 110 LEU A N 1
ATOM 878 C CA . LEU A 1 110 ? 20.343 -4.818 8.209 1.00 81.69 110 LEU A CA 1
ATOM 879 C C . LEU A 1 110 ? 21.795 -4.543 8.615 1.00 81.69 110 LEU A C 1
ATOM 881 O O . LEU A 1 110 ? 22.070 -4.329 9.795 1.00 81.69 110 LEU A O 1
ATOM 885 N N . THR A 1 111 ? 22.720 -4.482 7.654 1.00 81.06 111 THR A N 1
ATOM 886 C CA . THR A 1 111 ? 24.103 -4.039 7.893 1.00 81.06 111 THR A CA 1
ATOM 887 C C . THR A 1 111 ? 24.219 -2.528 8.116 1.00 81.06 111 THR A C 1
ATOM 889 O O . THR A 1 111 ? 25.310 -2.048 8.399 1.00 81.06 111 THR A O 1
ATOM 892 N N . THR A 1 112 ? 23.094 -1.799 8.068 1.00 68.69 112 THR A N 1
ATOM 893 C CA . THR A 1 112 ? 22.966 -0.368 8.381 1.00 68.69 112 THR A CA 1
ATOM 894 C C . THR A 1 112 ? 23.976 0.492 7.619 1.00 68.69 112 THR A C 1
ATOM 896 O O . THR A 1 112 ? 24.748 1.236 8.220 1.00 68.69 112 THR A O 1
ATOM 899 N N . ASP A 1 113 ? 23.967 0.411 6.286 1.00 66.25 113 ASP A N 1
ATOM 900 C CA . ASP A 1 113 ? 24.726 1.349 5.455 1.00 66.25 113 ASP A CA 1
ATOM 901 C C . ASP A 1 113 ? 24.047 2.737 5.492 1.00 66.25 113 ASP A C 1
ATOM 903 O O . ASP A 1 113 ? 23.101 3.054 4.757 1.00 66.25 113 ASP A O 1
ATOM 907 N N . ILE A 1 114 ? 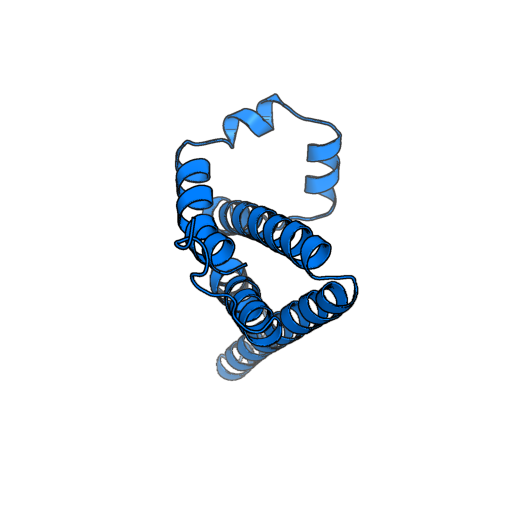24.442 3.520 6.499 1.00 64.31 114 ILE A N 1
ATOM 908 C CA . ILE A 1 114 ? 23.795 4.770 6.923 1.00 64.31 114 ILE A CA 1
ATOM 909 C C . ILE A 1 114 ? 24.001 5.887 5.899 1.00 64.31 114 ILE A C 1
ATOM 911 O O . ILE A 1 114 ? 23.169 6.792 5.801 1.00 64.31 114 ILE A O 1
ATOM 915 N N . ASP A 1 115 ? 25.101 5.826 5.152 1.00 60.56 115 ASP A N 1
ATOM 916 C CA . ASP A 1 115 ? 25.475 6.853 4.187 1.00 60.56 115 ASP A CA 1
ATOM 917 C C . ASP A 1 115 ? 24.604 6.741 2.932 1.00 60.56 115 ASP A C 1
ATOM 919 O O . ASP A 1 115 ? 24.015 7.735 2.504 1.00 60.56 115 ASP A O 1
ATOM 923 N N . LEU A 1 116 ? 24.364 5.514 2.454 1.00 61.44 116 LEU A N 1
ATOM 924 C CA . LEU A 1 116 ? 23.434 5.250 1.353 1.00 61.44 116 LEU A CA 1
ATOM 925 C C . LEU A 1 116 ? 21.975 5.540 1.748 1.00 61.44 116 LEU A C 1
ATOM 927 O O . LEU A 1 116 ? 21.192 6.079 0.967 1.00 61.44 116 LEU A O 1
ATOM 931 N N . SER A 1 117 ? 21.602 5.232 2.994 1.00 61.72 117 SER A N 1
ATOM 932 C CA . SER A 1 117 ? 20.235 5.443 3.489 1.00 61.72 117 SER A CA 1
ATOM 933 C C . SER A 1 117 ? 19.866 6.927 3.615 1.00 61.72 117 SER A C 1
ATOM 935 O O . SER A 1 117 ? 18.702 7.281 3.438 1.00 61.72 117 SER A O 1
ATOM 937 N N . LYS A 1 118 ? 20.829 7.811 3.910 1.00 59.97 118 LYS A N 1
ATOM 938 C CA . LYS A 1 118 ? 20.586 9.263 4.009 1.00 59.97 118 LYS A CA 1
ATOM 939 C C . LYS A 1 118 ? 20.433 9.931 2.649 1.00 59.97 118 LYS A C 1
ATOM 941 O O . LYS A 1 118 ? 19.641 10.861 2.533 1.00 59.97 118 LYS A O 1
ATOM 946 N N . GLU A 1 119 ? 21.156 9.458 1.641 1.00 63.56 119 GLU A N 1
ATOM 947 C CA . GLU A 1 119 ? 21.092 10.005 0.282 1.00 63.56 119 GLU A CA 1
ATOM 948 C C . GLU A 1 119 ? 19.744 9.707 -0.399 1.00 63.56 119 GLU A C 1
ATOM 950 O O . GLU A 1 119 ? 19.238 10.503 -1.188 1.00 63.56 119 GLU A O 1
ATOM 955 N N . LEU A 1 120 ? 19.103 8.599 -0.015 1.00 63.03 120 LEU A N 1
ATOM 956 C CA . LEU A 1 120 ? 17.799 8.179 -0.533 1.00 63.03 120 LEU A CA 1
ATOM 957 C C . LEU A 1 120 ? 16.605 8.882 0.142 1.00 63.03 120 LEU A C 1
ATOM 959 O O . LEU A 1 120 ? 15.500 8.893 -0.410 1.00 63.03 120 LEU A O 1
ATOM 963 N N . ILE A 1 121 ? 16.798 9.495 1.318 1.00 66.75 121 ILE A N 1
ATOM 964 C CA . ILE A 1 121 ? 15.742 10.226 2.037 1.00 66.75 121 ILE A CA 1
ATOM 965 C C . ILE A 1 121 ? 15.629 11.638 1.453 1.00 66.75 121 ILE A C 1
ATOM 967 O O . ILE A 1 121 ? 16.186 12.610 1.961 1.00 66.75 121 ILE A O 1
ATOM 971 N N . SER A 1 122 ? 14.865 11.756 0.368 1.00 72.19 122 SER A N 1
ATOM 972 C CA . SER A 1 122 ? 14.453 13.054 -0.167 1.00 72.19 122 SER A CA 1
ATOM 973 C C . SER A 1 122 ? 13.180 13.565 0.534 1.00 72.19 122 SER A C 1
ATOM 975 O O . SER A 1 122 ? 12.361 12.767 1.005 1.00 72.19 122 SER A O 1
ATOM 977 N N . PRO A 1 123 ? 12.928 14.889 0.564 1.00 76.50 123 PRO A N 1
ATOM 978 C CA . PRO A 1 123 ? 11.670 15.449 1.075 1.00 76.50 123 PRO A CA 1
ATOM 979 C C . PRO A 1 123 ? 10.426 14.869 0.382 1.00 76.50 123 PRO A C 1
ATOM 981 O O . PRO A 1 123 ? 9.355 14.773 0.984 1.00 76.50 123 PRO A O 1
ATOM 984 N N . ASN A 1 124 ? 10.579 14.427 -0.870 1.00 79.19 124 ASN A N 1
ATOM 985 C CA . ASN A 1 124 ? 9.509 13.829 -1.660 1.00 79.19 124 ASN A CA 1
ATOM 986 C C . ASN A 1 124 ? 9.040 12.490 -1.074 1.00 79.19 124 ASN A C 1
ATOM 988 O O . ASN A 1 124 ? 7.843 12.216 -1.116 1.00 79.19 124 ASN A O 1
ATOM 992 N N . VAL A 1 125 ? 9.937 11.700 -0.465 1.00 77.12 125 VAL A N 1
ATOM 993 C CA . VAL A 1 125 ? 9.585 10.456 0.249 1.00 77.12 125 VAL A CA 1
ATOM 994 C C . VAL A 1 125 ? 8.598 10.762 1.375 1.00 77.12 125 VAL A C 1
ATOM 996 O O . VAL A 1 125 ? 7.578 10.094 1.523 1.00 77.12 125 VAL A O 1
ATOM 999 N N . ILE A 1 126 ? 8.878 11.805 2.161 1.00 78.44 126 ILE A N 1
ATOM 1000 C CA . ILE A 1 126 ? 8.064 12.182 3.321 1.00 78.44 126 ILE A CA 1
ATOM 1001 C C . ILE A 1 126 ? 6.677 12.645 2.867 1.00 78.44 126 ILE A C 1
ATOM 1003 O O . ILE A 1 126 ? 5.671 12.208 3.423 1.00 78.44 126 ILE A O 1
ATOM 1007 N N . ILE A 1 127 ? 6.609 13.478 1.825 1.00 82.56 127 ILE A N 1
ATOM 1008 C CA . ILE A 1 127 ? 5.336 13.946 1.256 1.00 82.56 127 ILE A CA 1
ATOM 1009 C C . ILE A 1 127 ? 4.527 12.770 0.698 1.00 82.56 127 ILE A C 1
ATOM 1011 O O . ILE A 1 127 ? 3.317 12.709 0.914 1.00 82.56 127 ILE A O 1
ATOM 1015 N N . TRP A 1 128 ? 5.182 11.815 0.035 1.00 83.25 128 TRP A N 1
ATOM 1016 C CA . TRP A 1 128 ? 4.540 10.620 -0.512 1.00 83.25 128 TRP A CA 1
ATOM 1017 C C . TRP A 1 128 ? 3.964 9.724 0.584 1.00 83.25 128 TRP A C 1
ATOM 1019 O O . TRP A 1 128 ? 2.797 9.332 0.520 1.00 83.25 128 TRP A O 1
ATOM 1029 N N . ILE A 1 129 ? 4.754 9.462 1.631 1.00 82.31 129 ILE A N 1
ATOM 1030 C CA . ILE A 1 129 ? 4.317 8.680 2.788 1.00 82.31 129 ILE A CA 1
ATOM 1031 C C . ILE A 1 129 ? 3.130 9.359 3.454 1.00 82.31 129 ILE A C 1
ATOM 1033 O O . ILE A 1 129 ? 2.106 8.716 3.668 1.00 82.31 129 ILE A O 1
ATOM 1037 N N . ILE A 1 130 ? 3.226 10.653 3.756 1.00 81.19 130 ILE A N 1
ATOM 1038 C CA . ILE A 1 130 ? 2.152 11.394 4.422 1.00 81.19 130 ILE A CA 1
ATOM 1039 C C . ILE A 1 130 ? 0.895 11.412 3.539 1.00 81.19 130 ILE A C 1
ATOM 1041 O O . ILE A 1 130 ? -0.180 11.031 4.000 1.00 81.19 130 ILE A O 1
ATOM 1045 N N . GLY A 1 131 ? 1.021 11.762 2.258 1.00 81.88 131 GLY A N 1
ATOM 1046 C CA . GLY A 1 131 ? -0.108 11.862 1.332 1.00 81.88 131 GLY A CA 1
ATOM 1047 C C . GLY A 1 131 ? -0.868 10.546 1.147 1.00 81.88 131 GLY A C 1
ATOM 1048 O O . GLY A 1 131 ? -2.097 10.533 1.216 1.00 81.88 131 GLY A O 1
ATOM 1049 N N . LEU A 1 132 ? -0.154 9.431 0.973 1.00 79.31 132 LEU A N 1
ATOM 1050 C CA . LEU A 1 132 ? -0.767 8.123 0.716 1.00 79.31 132 LEU A CA 1
ATOM 1051 C C . LEU A 1 132 ? -1.137 7.345 1.983 1.00 79.31 132 LEU A C 1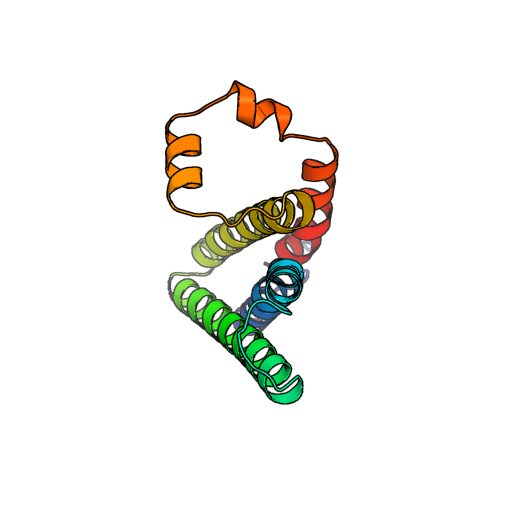
ATOM 1053 O O . LEU A 1 132 ? -1.925 6.402 1.900 1.00 79.31 132 LEU A O 1
ATOM 1057 N N . SER A 1 133 ? -0.595 7.704 3.149 1.00 78.19 133 SER A N 1
ATOM 1058 C CA . SER A 1 133 ? -0.906 7.016 4.408 1.00 78.19 133 SER A CA 1
ATOM 1059 C C . SER A 1 133 ? -2.030 7.668 5.210 1.00 78.19 133 SER A C 1
ATOM 1061 O O . SER A 1 133 ? -2.747 6.952 5.906 1.00 78.19 133 SER A O 1
ATOM 1063 N N . ILE A 1 134 ? -2.269 8.980 5.074 1.00 77.81 134 ILE A N 1
ATOM 1064 C CA . ILE A 1 134 ? -3.333 9.674 5.823 1.00 77.81 134 ILE A CA 1
ATOM 1065 C C . ILE A 1 134 ? -4.711 9.057 5.555 1.00 77.81 134 ILE A C 1
ATOM 1067 O O . ILE A 1 134 ? -5.475 8.823 6.492 1.00 77.81 134 ILE A O 1
ATOM 1071 N N . LEU A 1 135 ? -5.037 8.780 4.289 1.00 75.19 135 LEU A N 1
ATOM 1072 C CA . LEU A 1 135 ? -6.374 8.326 3.905 1.00 75.19 135 LEU A CA 1
ATOM 1073 C C . LEU A 1 135 ? -6.685 6.920 4.453 1.00 75.19 135 LEU A C 1
ATOM 1075 O O . LEU A 1 135 ? -7.711 6.771 5.124 1.00 75.19 135 LEU A O 1
ATOM 1079 N N . PRO A 1 136 ? -5.828 5.895 4.269 1.00 71.62 136 PRO A N 1
ATOM 1080 C CA . PRO A 1 136 ? -6.140 4.578 4.798 1.00 71.62 136 PRO A CA 1
ATOM 1081 C C . PRO A 1 136 ? -5.884 4.450 6.311 1.00 71.62 136 PRO A C 1
ATOM 1083 O O . PRO A 1 136 ? -6.605 3.679 6.943 1.00 71.62 136 PRO A O 1
ATOM 1086 N N . LEU A 1 137 ? -4.997 5.248 6.936 1.00 73.50 137 LEU A N 1
ATOM 1087 C CA . LEU A 1 137 ? -4.915 5.305 8.410 1.00 73.50 137 LEU A CA 1
ATOM 1088 C C . LEU A 1 137 ? -6.174 5.907 9.049 1.00 73.50 137 LEU A C 1
ATOM 1090 O O . LEU A 1 137 ? -6.580 5.466 10.123 1.00 73.50 137 LEU A O 1
ATOM 1094 N N . ALA A 1 138 ? -6.808 6.890 8.403 1.00 73.06 138 ALA A N 1
ATOM 1095 C CA . ALA A 1 138 ? -8.063 7.458 8.894 1.00 73.06 138 ALA A CA 1
ATOM 1096 C C . ALA A 1 138 ? -9.229 6.451 8.843 1.00 73.06 138 ALA A C 1
ATOM 1098 O O . ALA A 1 138 ? -10.192 6.593 9.597 1.00 73.06 138 ALA A O 1
ATOM 1099 N N . LEU A 1 139 ? -9.146 5.439 7.969 1.00 68.69 139 LEU A N 1
ATOM 1100 C CA . LEU A 1 139 ? -10.152 4.383 7.829 1.00 68.69 139 LEU A CA 1
ATOM 1101 C C . LEU A 1 139 ? -9.934 3.175 8.754 1.00 68.69 139 LEU A C 1
ATOM 1103 O O . LEU A 1 139 ? -10.911 2.479 9.043 1.00 68.69 139 LEU A O 1
ATOM 1107 N N . THR A 1 140 ? -8.694 2.899 9.181 1.00 66.38 140 THR A N 1
ATOM 1108 C CA . THR A 1 140 ? -8.366 1.781 10.089 1.00 66.38 140 THR A CA 1
ATOM 1109 C C . THR A 1 140 ? -8.858 2.003 11.510 1.00 66.38 140 THR A C 1
ATOM 1111 O O . THR A 1 140 ? -9.596 1.123 12.007 1.00 66.38 140 THR A O 1
#

Organism: Klebsiella aerogenes (NCBI:txid548)

Radius of gyration: 17.55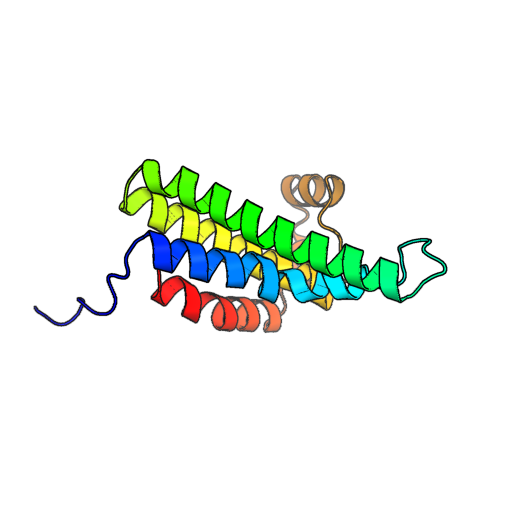 Å; chains: 1; bounding box: 44×29×54 Å

InterPro domains:
  IPR012549 Phosphoethanolamine transferase, N-terminal [PF08019] (62-139)
  IPR040423 Phosphoethanolamine transferase [PTHR30443] (1-139)

Sequence (140 aa):
MQKLKFLRFSKEKVSLFLAVYIGLFLNLSVYIGRYGTQNSHNSLIESLYILGEVAVNIAFTFFLLRLISFCGTLFFKIVASFILLISVCASYYISFFDVVIGYGIIISTLTTDIDLSKELISPNVIIWIIGLSILPLALT

Secondary structure (DSSP, 8-state):
-----S----HHHHHHHHHHIIIIIITHHHHHHHTTTS--S-HHHHHHHHHHHHHHHHHHHHHHHHHHHTS-HHHHHHHHHHHHHHHHHHHHHHHHH-----HHHHHHHHTT-HHHHHHH--HHHHHHHHHHHHHHHHH-

pLDDT: mean 76.8, std 11.22, range [38.34, 91.38]

Foldseek 3Di:
DPPPPPAPDDLLVLLLVLLCCLLDVLCVLVLVLCVPVDPDPDNVVSVVVSVVSSVCSSVVSSVVLVVQPVVDDVSSLVVSLVVQLVSQLVSVCCNPVVDDPDPVVVVVVVVCPPVVVVVPDDPVSVVSSCVSSVVSNVND